Protein AF-A0A1Z9AS59-F1 (afdb_monomer_lite)

Sequence (120 aa):
MPFQKGNTIGQDTRFKKGQSGNPAGRPPDKLRRFINAELDKIGREATDKEEAATKLQVLAERIVDDAISGCIPSRKMLVDRLYPALSRHEIAGADGEAVQLRLEMEAAAEELQALLKDAS

Radius of gyration: 24.32 Å; chains: 1; bounding box: 63×43×50 Å

Structure (mmCIF, N/CA/C/O backbone):
data_AF-A0A1Z9AS59-F1
#
_entry.id   AF-A0A1Z9AS59-F1
#
loop_
_atom_site.group_PDB
_atom_site.id
_atom_site.type_symbol
_atom_site.label_atom_id
_atom_site.label_alt_id
_atom_site.label_comp_id
_atom_site.label_asym_id
_atom_site.label_entity_id
_atom_site.label_seq_id
_atom_site.pdbx_PDB_ins_code
_atom_site.Cartn_x
_atom_site.Cartn_y
_atom_site.Cartn_z
_atom_site.occupancy
_atom_site.B_iso_or_equiv
_atom_site.auth_seq_id
_atom_site.auth_comp_id
_atom_site.auth_asym_id
_atom_site.auth_atom_id
_atom_site.pdbx_PDB_model_num
ATOM 1 N N . MET A 1 1 ? 35.934 27.890 9.384 1.00 47.47 1 MET A N 1
ATOM 2 C CA . MET A 1 1 ? 35.464 28.444 8.096 1.00 47.47 1 MET A CA 1
ATOM 3 C C . MET A 1 1 ? 33.953 28.252 8.025 1.00 47.47 1 MET A C 1
ATOM 5 O O . MET A 1 1 ? 33.529 27.102 8.070 1.00 47.47 1 MET A O 1
ATOM 9 N N . PRO A 1 2 ? 33.127 29.311 8.026 1.00 51.78 2 PRO A N 1
ATOM 10 C CA . PRO A 1 2 ? 31.679 29.160 7.887 1.00 51.78 2 PRO A CA 1
ATOM 11 C C . PRO A 1 2 ? 31.313 28.773 6.445 1.00 51.78 2 PRO A C 1
ATOM 13 O O . PRO A 1 2 ? 31.898 29.290 5.496 1.00 51.78 2 PRO A O 1
ATOM 16 N N . PHE A 1 3 ? 30.343 27.870 6.272 1.00 54.84 3 PHE A N 1
ATOM 17 C CA . PHE A 1 3 ? 29.804 27.517 4.955 1.00 54.84 3 PHE A CA 1
ATOM 18 C C . PHE A 1 3 ? 29.137 28.744 4.316 1.00 54.84 3 PHE A C 1
ATOM 20 O O . PHE A 1 3 ? 28.113 29.229 4.798 1.00 54.84 3 PHE A O 1
ATOM 27 N N . GLN A 1 4 ? 29.704 29.241 3.217 1.00 60.88 4 GLN A N 1
ATOM 28 C CA . GLN A 1 4 ? 29.114 30.318 2.427 1.00 60.88 4 GLN A CA 1
ATOM 29 C C . GLN A 1 4 ? 28.055 29.725 1.488 1.00 60.88 4 GLN A C 1
ATOM 31 O O . GLN A 1 4 ? 28.340 28.909 0.612 1.00 60.88 4 GLN A O 1
ATOM 36 N N . LYS A 1 5 ? 26.792 30.092 1.713 1.00 58.97 5 LYS A N 1
ATOM 37 C CA . LYS A 1 5 ? 25.645 29.588 0.952 1.00 58.97 5 LYS A CA 1
ATOM 38 C C . LYS A 1 5 ? 25.657 30.185 -0.458 1.00 58.97 5 LYS A C 1
ATOM 40 O O . LYS A 1 5 ? 25.249 31.326 -0.638 1.00 58.97 5 LYS A O 1
ATOM 45 N N . GLY A 1 6 ? 26.097 29.408 -1.447 1.00 62.75 6 GLY A N 1
ATOM 46 C CA . GLY A 1 6 ? 26.123 29.876 -2.836 1.00 62.75 6 GLY A CA 1
ATOM 47 C C . GLY A 1 6 ? 26.760 28.932 -3.853 1.00 62.75 6 GLY A C 1
ATOM 48 O O . GLY A 1 6 ? 27.401 29.413 -4.776 1.00 62.75 6 GLY A O 1
ATOM 49 N N . ASN A 1 7 ? 26.621 27.608 -3.715 1.00 63.09 7 ASN A N 1
ATOM 50 C CA . ASN A 1 7 ? 27.216 26.702 -4.700 1.00 63.09 7 ASN A CA 1
ATOM 51 C C . ASN A 1 7 ? 26.415 26.754 -6.020 1.00 63.09 7 ASN A C 1
ATOM 53 O O . ASN A 1 7 ? 25.226 26.408 -6.044 1.00 63.09 7 ASN A O 1
ATOM 57 N N . THR A 1 8 ? 27.041 27.225 -7.102 1.00 63.69 8 THR A N 1
ATOM 58 C CA . THR A 1 8 ? 26.453 27.390 -8.450 1.00 63.69 8 THR A CA 1
ATOM 59 C C . THR A 1 8 ? 26.475 26.104 -9.278 1.00 63.69 8 THR A C 1
ATOM 61 O O . THR A 1 8 ? 25.863 26.045 -10.341 1.00 63.69 8 THR A O 1
ATOM 64 N N . ILE A 1 9 ? 27.116 25.050 -8.767 1.00 61.28 9 ILE A N 1
ATOM 65 C CA . ILE A 1 9 ? 27.227 23.748 -9.431 1.00 61.28 9 ILE A CA 1
ATOM 66 C C . ILE A 1 9 ? 25.830 23.176 -9.723 1.00 61.28 9 ILE A C 1
ATOM 68 O O . ILE A 1 9 ? 25.013 22.994 -8.810 1.00 61.28 9 ILE A O 1
ATOM 72 N N . GLY A 1 10 ? 25.563 22.911 -11.005 1.00 64.38 10 GLY A N 1
ATOM 73 C CA . GLY A 1 10 ? 24.319 22.320 -11.495 1.00 64.38 10 GLY A CA 1
ATOM 74 C C . GLY A 1 10 ? 23.103 23.248 -11.462 1.00 64.38 10 GLY A C 1
ATOM 75 O O . GLY A 1 10 ? 21.988 22.750 -11.410 1.00 64.38 10 GLY A O 1
ATOM 76 N N . GLN A 1 11 ? 23.260 24.580 -11.445 1.00 68.06 11 GLN A N 1
ATOM 77 C CA . GLN A 1 11 ? 22.100 25.491 -11.479 1.00 68.06 11 GLN A CA 1
ATOM 78 C C . GLN A 1 11 ? 21.155 25.228 -12.661 1.00 68.06 11 GLN A C 1
ATOM 80 O O . GLN A 1 11 ? 19.940 25.255 -12.463 1.00 68.06 11 GLN A O 1
ATOM 85 N N . ASP A 1 12 ? 21.702 24.905 -13.832 1.00 67.06 12 ASP A N 1
ATOM 86 C CA . ASP A 1 12 ? 20.916 24.655 -15.045 1.00 67.06 12 ASP A CA 1
ATOM 87 C C . ASP A 1 12 ? 20.277 23.259 -15.077 1.00 67.06 12 ASP A C 1
ATOM 89 O O . ASP A 1 12 ? 19.220 23.079 -15.680 1.00 67.06 12 ASP A O 1
ATOM 93 N N . THR A 1 13 ? 20.877 22.284 -14.384 1.00 66.56 13 THR A N 1
ATOM 94 C CA . THR A 1 13 ? 20.397 20.891 -14.300 1.00 66.56 13 THR A CA 1
ATOM 95 C C . THR A 1 13 ? 19.588 20.597 -13.034 1.00 66.56 13 THR A C 1
ATOM 97 O O . THR A 1 13 ? 18.980 19.534 -12.911 1.00 66.56 13 THR A O 1
ATOM 100 N N . ARG A 1 14 ? 19.537 21.528 -12.073 1.00 65.50 14 ARG A N 1
ATOM 101 C CA . ARG A 1 14 ? 18.713 21.406 -10.865 1.00 65.50 14 ARG A CA 1
ATOM 102 C C . ARG A 1 14 ? 17.240 21.348 -11.241 1.00 65.50 14 ARG A C 1
ATOM 104 O O . ARG A 1 14 ? 16.730 22.191 -11.978 1.00 65.50 14 ARG A O 1
ATOM 111 N N . PHE A 1 15 ? 16.525 20.414 -10.621 1.00 65.38 15 PHE A N 1
ATOM 112 C CA . PHE A 1 15 ? 15.072 20.360 -10.708 1.00 65.38 15 PHE A CA 1
ATOM 113 C C . PHE A 1 15 ? 14.463 21.700 -10.283 1.00 65.38 15 PHE A C 1
ATOM 115 O O . PHE A 1 15 ? 14.565 22.115 -9.123 1.00 65.38 15 PHE A O 1
ATOM 122 N N . LYS A 1 16 ? 13.813 22.385 -11.228 1.00 67.31 16 LYS A N 1
ATOM 123 C CA . LYS A 1 16 ? 13.093 23.624 -10.932 1.00 67.31 16 LYS A CA 1
ATOM 124 C C . LYS A 1 16 ? 11.852 23.284 -10.111 1.00 67.31 16 LYS A C 1
ATOM 126 O O . LYS A 1 16 ? 11.189 22.266 -10.327 1.00 67.31 16 LYS A O 1
ATOM 131 N N . LYS A 1 17 ? 11.513 24.138 -9.145 1.00 61.78 17 LYS A N 1
ATOM 132 C CA . LYS A 1 17 ? 10.296 23.980 -8.338 1.00 61.78 17 LYS A CA 1
ATOM 133 C C . LYS A 1 17 ? 9.078 23.976 -9.276 1.00 61.78 17 LYS A C 1
ATOM 135 O O . LYS A 1 17 ? 8.859 24.955 -9.977 1.00 61.78 17 LYS A O 1
ATOM 140 N N . GLY A 1 18 ? 8.316 22.881 -9.294 1.00 62.72 18 GLY A N 1
ATOM 141 C CA . GLY A 1 18 ? 7.177 22.690 -10.209 1.00 62.72 18 GLY A CA 1
ATOM 142 C C . GLY A 1 18 ? 7.514 22.020 -11.550 1.00 62.72 18 GLY A C 1
ATOM 143 O O . GLY A 1 18 ? 6.610 21.811 -12.347 1.00 62.72 18 GLY A O 1
ATOM 144 N N . GLN A 1 19 ? 8.782 21.664 -11.789 1.00 65.62 19 GLN A N 1
ATOM 145 C CA . GLN A 1 19 ? 9.221 20.864 -12.942 1.00 65.62 19 GLN A CA 1
ATOM 146 C C . GLN A 1 19 ? 9.639 19.434 -12.578 1.00 65.62 19 GLN A C 1
ATOM 148 O O . GLN A 1 19 ? 10.001 18.664 -13.464 1.00 65.62 19 GLN A O 1
ATOM 153 N N . SER A 1 20 ? 9.573 19.033 -11.300 1.00 66.75 20 SER A N 1
ATOM 154 C CA . SER A 1 20 ? 9.444 17.597 -11.030 1.00 66.75 20 SER A CA 1
ATOM 155 C C . SER A 1 20 ? 8.153 17.121 -11.701 1.00 66.75 20 SER A C 1
ATOM 157 O O . SER A 1 20 ? 7.223 17.916 -11.825 1.00 66.75 20 SER A O 1
ATOM 159 N N . GLY A 1 21 ? 8.084 15.861 -12.144 1.00 65.44 21 GLY A N 1
ATOM 160 C CA . GLY A 1 21 ? 6.981 15.293 -12.946 1.00 65.44 21 GLY A CA 1
ATOM 161 C C . GLY A 1 21 ? 5.560 15.370 -12.351 1.00 65.44 21 GLY A C 1
ATOM 162 O O . GLY A 1 21 ? 4.654 14.707 -12.837 1.00 65.44 21 GLY A O 1
ATOM 163 N N . ASN A 1 22 ? 5.347 16.173 -11.309 1.00 64.06 22 ASN A N 1
ATOM 164 C CA . ASN A 1 22 ? 4.060 16.633 -10.826 1.00 64.06 22 ASN A CA 1
ATOM 165 C C . ASN A 1 22 ? 3.944 18.178 -10.958 1.00 64.06 22 ASN A C 1
ATOM 167 O O . ASN A 1 22 ? 4.241 18.901 -9.996 1.00 64.06 22 ASN A O 1
ATOM 171 N N . PRO A 1 23 ? 3.482 18.694 -12.116 1.00 63.12 23 PRO A N 1
ATOM 172 C CA . PRO A 1 23 ? 3.317 20.132 -12.364 1.00 63.12 23 PRO A CA 1
ATOM 173 C C . PRO A 1 23 ? 2.270 20.802 -11.459 1.00 63.12 23 PRO A C 1
ATOM 175 O O . PRO A 1 23 ? 2.326 22.010 -11.243 1.00 63.12 23 PRO A O 1
ATOM 178 N N . ALA A 1 24 ? 1.351 20.033 -10.863 1.00 65.88 24 ALA A N 1
ATOM 179 C CA . ALA A 1 24 ? 0.394 20.540 -9.877 1.00 65.88 24 ALA A CA 1
ATOM 180 C C . ALA A 1 24 ? 1.021 20.757 -8.483 1.00 65.88 24 ALA A C 1
ATOM 182 O O . ALA A 1 24 ? 0.374 21.285 -7.576 1.00 65.88 24 ALA A O 1
ATOM 183 N N . GLY A 1 25 ? 2.284 20.359 -8.291 1.00 66.81 25 GLY A N 1
ATOM 184 C CA . GLY A 1 25 ? 2.956 20.414 -7.001 1.00 66.81 25 GLY A CA 1
ATOM 185 C C . GLY A 1 25 ? 2.351 19.446 -5.978 1.00 66.81 25 GLY A C 1
ATOM 186 O O . GLY A 1 25 ? 1.570 18.547 -6.289 1.00 66.81 25 GLY A O 1
ATOM 187 N N . ARG A 1 26 ? 2.743 19.593 -4.709 1.00 68.62 26 ARG A N 1
ATOM 188 C CA . ARG A 1 26 ? 2.211 18.748 -3.630 1.00 68.62 26 ARG A CA 1
ATOM 189 C C . ARG A 1 26 ? 0.692 18.980 -3.505 1.00 68.62 26 ARG A C 1
ATOM 191 O O . ARG A 1 26 ? 0.305 20.133 -3.320 1.00 68.62 26 ARG A O 1
ATOM 198 N N . PRO A 1 27 ? -0.150 17.928 -3.537 1.00 68.50 27 PRO A N 1
ATOM 199 C CA . PRO A 1 27 ? -1.596 18.077 -3.401 1.00 68.50 27 PRO A CA 1
ATOM 200 C C . PRO A 1 27 ? -1.990 18.838 -2.124 1.00 68.50 27 PRO A C 1
ATOM 202 O O . PRO A 1 27 ? -1.294 18.712 -1.107 1.00 68.50 27 PRO A O 1
ATOM 205 N N . PRO A 1 28 ? -3.105 19.592 -2.146 1.00 70.50 28 PRO A N 1
ATOM 206 C CA . PRO A 1 28 ? -3.566 20.363 -1.000 1.00 70.50 28 PRO A CA 1
ATOM 207 C C . PRO A 1 28 ? -3.823 19.472 0.223 1.00 70.50 28 PRO A C 1
ATOM 209 O O . PRO A 1 28 ? -4.379 18.377 0.131 1.00 70.50 28 PRO A O 1
ATOM 212 N N . ASP A 1 29 ? -3.448 19.982 1.397 1.00 74.38 29 ASP A N 1
ATOM 213 C CA . ASP A 1 29 ? -3.360 19.244 2.669 1.00 74.38 29 ASP A CA 1
ATOM 214 C C . ASP A 1 29 ? -4.705 18.683 3.188 1.00 74.38 29 ASP A C 1
ATOM 216 O O . ASP A 1 29 ? -4.740 17.864 4.104 1.00 74.38 29 ASP A O 1
ATOM 220 N N . LYS A 1 30 ? -5.833 19.073 2.579 1.00 77.56 30 LYS A N 1
ATOM 221 C CA . LYS A 1 30 ? -7.186 18.639 2.967 1.00 77.56 30 LYS A CA 1
ATOM 222 C C . LYS A 1 30 ? -7.372 17.122 2.855 1.00 77.56 30 LYS A C 1
ATOM 224 O O . LYS A 1 30 ? -7.866 16.504 3.793 1.00 77.56 30 LYS A O 1
ATOM 229 N N . LEU A 1 31 ? -6.923 16.520 1.750 1.00 75.44 31 LEU A N 1
ATOM 230 C CA . LEU A 1 31 ? -7.040 15.072 1.534 1.00 75.44 31 LEU A CA 1
ATOM 231 C C . LEU A 1 31 ? -6.226 14.286 2.570 1.00 75.44 31 LEU A C 1
ATOM 233 O O . LEU A 1 31 ? -6.694 13.300 3.125 1.00 75.44 31 LEU A O 1
ATOM 237 N N . ARG A 1 32 ? -5.017 14.764 2.881 1.00 75.62 32 ARG A N 1
ATOM 238 C CA . ARG A 1 32 ? -4.137 14.136 3.876 1.00 75.62 32 ARG A CA 1
ATOM 239 C C . ARG A 1 32 ? -4.744 14.168 5.272 1.00 75.62 32 ARG A C 1
ATOM 241 O O . ARG A 1 32 ? -4.641 13.184 5.995 1.00 75.62 32 ARG A O 1
ATOM 248 N N . ARG A 1 33 ? -5.369 15.282 5.659 1.00 80.81 33 ARG A N 1
ATOM 249 C CA . ARG A 1 33 ? -6.060 15.396 6.952 1.00 80.81 33 ARG A CA 1
ATOM 250 C C . ARG A 1 33 ? -7.240 14.439 7.045 1.00 80.81 33 ARG A C 1
ATOM 252 O O . ARG A 1 33 ? -7.374 13.776 8.064 1.00 80.81 33 ARG A O 1
ATOM 259 N N . PHE A 1 34 ? -8.032 14.334 5.979 1.00 81.44 34 PHE A N 1
ATOM 260 C CA . PHE A 1 34 ? -9.157 13.404 5.921 1.00 81.44 34 PHE A CA 1
ATOM 261 C C . PHE A 1 34 ? -8.700 11.947 6.061 1.00 81.44 34 PHE A C 1
ATOM 263 O O . PHE A 1 34 ? -9.165 11.249 6.953 1.00 81.44 34 PHE A O 1
ATOM 270 N N . ILE A 1 35 ? -7.715 11.524 5.259 1.00 80.44 35 ILE A N 1
ATOM 271 C CA . ILE A 1 35 ? -7.157 10.163 5.327 1.00 80.44 35 ILE A CA 1
ATOM 272 C C . ILE A 1 35 ? -6.620 9.865 6.730 1.00 80.44 35 ILE A C 1
ATOM 274 O O . ILE A 1 35 ? -6.895 8.810 7.286 1.00 80.44 35 ILE A O 1
ATOM 278 N N . ASN A 1 36 ? -5.878 10.802 7.326 1.00 79.44 36 ASN A N 1
ATOM 279 C CA . ASN A 1 36 ? -5.351 10.617 8.674 1.00 79.44 36 ASN A CA 1
ATOM 280 C C . ASN A 1 36 ? -6.458 10.453 9.718 1.00 79.44 36 ASN A C 1
ATOM 282 O O . ASN A 1 36 ? -6.323 9.589 10.575 1.00 79.44 36 ASN A O 1
ATOM 286 N N . ALA A 1 37 ? -7.523 11.251 9.631 1.00 82.19 37 ALA A N 1
ATOM 287 C CA . ALA A 1 37 ? -8.644 11.171 10.557 1.00 82.19 37 ALA A CA 1
ATOM 288 C C . ALA A 1 37 ? -9.398 9.838 10.441 1.00 82.19 37 ALA A C 1
ATOM 290 O O . ALA A 1 37 ? -9.774 9.273 11.461 1.00 82.19 37 ALA A O 1
ATOM 291 N N . GLU A 1 38 ? -9.589 9.317 9.226 1.00 81.31 38 GLU A N 1
ATOM 292 C CA . GLU A 1 38 ? -10.206 7.999 9.025 1.00 81.31 38 GLU A CA 1
ATOM 293 C C . GLU A 1 38 ? -9.326 6.864 9.566 1.00 81.31 38 GLU A C 1
ATOM 295 O O . GLU A 1 38 ? -9.818 5.995 10.279 1.00 81.31 38 GLU A O 1
ATOM 300 N N . LEU A 1 39 ? -8.009 6.908 9.337 1.00 79.56 39 LEU A N 1
ATOM 301 C CA . LEU A 1 39 ? -7.083 5.924 9.916 1.00 79.56 39 LEU A CA 1
ATOM 302 C C . LEU A 1 39 ? -7.067 5.960 11.448 1.00 79.56 39 LEU A C 1
ATOM 304 O O . LEU A 1 39 ? -6.975 4.913 12.084 1.00 79.56 39 LEU A O 1
ATOM 308 N N . ASP A 1 40 ? -7.179 7.153 12.035 1.00 77.44 40 ASP A N 1
ATOM 309 C CA . ASP A 1 40 ? -7.268 7.323 13.486 1.00 77.44 40 ASP A CA 1
ATOM 310 C C . ASP A 1 40 ? -8.573 6.741 14.058 1.00 77.44 40 ASP A C 1
ATOM 312 O O . ASP A 1 40 ? -8.564 6.233 15.178 1.00 77.44 40 ASP A O 1
ATOM 316 N N . LYS A 1 41 ? -9.689 6.785 13.316 1.00 79.19 41 LYS A N 1
ATOM 317 C CA . LYS A 1 41 ? -10.947 6.132 13.721 1.00 79.19 41 LYS A CA 1
ATOM 318 C C . LYS A 1 41 ? -10.825 4.613 13.663 1.00 79.19 41 LYS A C 1
ATOM 320 O O . LYS A 1 41 ? -11.076 3.958 14.666 1.00 79.19 41 LYS A O 1
ATOM 325 N N . ILE A 1 42 ? -10.361 4.076 12.533 1.00 77.12 42 ILE A N 1
ATOM 326 C CA . ILE A 1 42 ? -10.222 2.627 12.332 1.00 77.12 42 ILE A CA 1
ATOM 327 C C . ILE A 1 42 ? -9.273 2.028 13.377 1.00 77.12 42 ILE A C 1
ATOM 329 O O . ILE A 1 42 ? -9.577 0.994 13.960 1.00 77.12 42 ILE A O 1
ATOM 333 N N . GLY A 1 43 ? -8.155 2.698 13.681 1.00 71.12 43 GLY A N 1
ATOM 334 C CA . GLY A 1 43 ? -7.229 2.234 14.719 1.00 71.12 43 GLY A CA 1
ATOM 335 C C . GLY A 1 43 ? -7.843 2.179 16.122 1.00 71.12 43 GLY A C 1
ATOM 336 O O . GLY A 1 43 ? -7.487 1.302 16.905 1.00 71.12 43 GLY A O 1
ATOM 337 N N . ARG A 1 44 ? -8.787 3.076 16.438 1.00 71.00 44 ARG A N 1
ATOM 338 C CA . ARG A 1 44 ? -9.533 3.046 17.708 1.00 71.00 44 ARG A CA 1
ATOM 339 C C . ARG A 1 44 ? -10.595 1.951 17.737 1.00 71.00 44 ARG A C 1
ATOM 341 O O . ARG A 1 44 ? -10.839 1.400 18.797 1.00 71.00 44 ARG A O 1
ATOM 348 N N . GLU A 1 45 ? -11.225 1.663 16.603 1.00 70.56 45 GLU A N 1
ATOM 349 C CA . GLU A 1 45 ? -12.268 0.633 16.489 1.00 70.56 45 GLU A CA 1
ATOM 350 C C . GLU A 1 45 ? -11.690 -0.789 16.461 1.00 70.56 45 GLU A C 1
ATOM 352 O O . GLU A 1 45 ? -12.307 -1.708 16.986 1.00 70.56 45 GLU A O 1
ATOM 357 N N . ALA A 1 46 ? -10.504 -0.978 15.873 1.00 65.06 46 ALA A N 1
ATOM 358 C CA . ALA A 1 46 ? -9.846 -2.283 15.766 1.00 65.06 46 ALA A CA 1
ATOM 359 C C . ALA A 1 46 ? -9.156 -2.734 17.066 1.00 65.06 46 ALA A C 1
ATOM 361 O O . ALA A 1 46 ? -8.927 -3.926 17.269 1.00 65.06 46 ALA A O 1
ATOM 362 N N . THR A 1 47 ? -8.816 -1.794 17.952 1.00 56.75 47 THR A N 1
ATOM 363 C CA . THR A 1 47 ? -8.045 -2.083 19.165 1.00 56.75 47 THR A CA 1
ATOM 364 C C . THR A 1 47 ? -8.879 -1.760 20.404 1.00 56.75 47 THR A C 1
ATOM 366 O O . THR A 1 47 ? -8.876 -0.632 20.879 1.00 56.75 47 THR A O 1
ATOM 369 N N . ASP A 1 48 ? -9.514 -2.768 21.012 1.00 57.84 48 ASP A N 1
ATOM 370 C CA . ASP A 1 48 ? -10.105 -2.682 22.368 1.00 57.84 48 ASP A CA 1
ATOM 371 C C . ASP A 1 48 ? -9.041 -2.470 23.480 1.00 57.84 48 ASP A C 1
ATOM 373 O O . ASP A 1 48 ? -9.320 -2.593 24.674 1.00 57.84 48 ASP A O 1
ATOM 377 N N . LYS A 1 49 ? -7.782 -2.191 23.113 1.00 51.81 49 LYS A N 1
ATOM 378 C CA . LYS A 1 49 ? -6.647 -1.988 24.017 1.00 51.81 49 LYS A CA 1
ATOM 379 C C . LYS A 1 49 ? -6.045 -0.605 23.799 1.00 51.81 49 LYS A C 1
ATOM 381 O O . LYS A 1 49 ? -5.846 -0.176 22.670 1.00 51.81 49 LYS A O 1
ATOM 386 N N . GLU A 1 50 ? -5.697 0.044 24.909 1.00 50.28 50 GLU A N 1
ATOM 387 C CA . GLU A 1 50 ? -5.145 1.406 25.011 1.00 50.28 50 GLU A CA 1
ATOM 388 C C . GLU A 1 50 ? -3.810 1.640 24.275 1.00 50.28 50 GLU A C 1
ATOM 390 O O . GLU A 1 50 ? -3.322 2.770 24.215 1.00 50.28 50 GLU A O 1
ATOM 395 N N . GLU A 1 51 ? -3.212 0.609 23.681 1.00 54.75 51 GLU A N 1
ATOM 396 C CA . GLU A 1 51 ? -2.056 0.769 22.806 1.00 54.75 51 GLU A CA 1
ATOM 397 C C . GLU A 1 51 ? -2.548 1.131 21.409 1.00 54.75 51 GLU A C 1
ATOM 399 O O . GLU A 1 51 ? -2.915 0.268 20.616 1.00 54.75 51 GLU A O 1
ATOM 404 N N . ALA A 1 52 ? -2.581 2.435 21.123 1.00 56.69 52 ALA A N 1
ATOM 405 C CA . ALA A 1 52 ? -2.957 2.957 19.818 1.00 56.69 52 ALA A CA 1
ATOM 406 C C . ALA A 1 52 ? -2.165 2.242 18.711 1.00 56.69 52 ALA A C 1
ATOM 408 O O . ALA A 1 52 ? -0.966 2.488 18.538 1.00 56.69 52 ALA A O 1
ATOM 409 N N . ALA A 1 53 ? -2.841 1.370 17.956 1.00 63.81 53 ALA A N 1
ATOM 410 C CA . ALA A 1 53 ? -2.265 0.752 16.776 1.00 63.81 53 ALA A CA 1
ATOM 411 C C . ALA A 1 53 ? -1.723 1.859 15.869 1.00 63.81 53 ALA A C 1
ATOM 413 O O . ALA A 1 53 ? -2.392 2.857 15.575 1.00 63.81 53 ALA A O 1
ATOM 414 N N . THR A 1 54 ? -0.472 1.718 15.444 1.00 78.62 54 THR A N 1
ATOM 415 C CA . THR A 1 54 ? 0.126 2.712 14.557 1.00 78.62 54 THR A CA 1
ATOM 416 C C . THR A 1 54 ? -0.644 2.724 13.238 1.00 78.62 54 THR A C 1
ATOM 418 O O . THR A 1 54 ? -1.075 1.684 12.743 1.00 78.62 54 THR A O 1
ATOM 421 N N . LYS A 1 55 ? -0.773 3.894 12.605 1.00 77.62 55 LYS A N 1
ATOM 422 C CA . LYS A 1 55 ? -1.463 4.036 11.305 1.00 77.62 55 LYS A CA 1
ATOM 423 C C . LYS A 1 55 ? -0.972 3.039 10.252 1.00 77.62 55 LYS A C 1
ATOM 425 O O . LYS A 1 55 ? -1.737 2.611 9.396 1.00 77.62 55 LYS A O 1
ATOM 430 N N . LEU A 1 56 ? 0.311 2.676 10.321 1.00 76.12 56 LEU A N 1
ATOM 431 C CA . LEU A 1 56 ? 0.921 1.679 9.446 1.00 76.12 56 LEU A CA 1
ATOM 432 C C . LEU A 1 56 ? 0.414 0.261 9.717 1.00 76.12 56 LEU A C 1
ATOM 434 O O . LEU A 1 56 ? 0.205 -0.474 8.759 1.00 76.12 56 LEU A O 1
ATOM 438 N N . GLN A 1 57 ? 0.205 -0.117 10.979 1.00 78.38 57 GLN A N 1
ATOM 439 C CA . GLN A 1 57 ? -0.355 -1.423 11.337 1.00 78.38 57 GLN A CA 1
ATOM 440 C C . GLN A 1 57 ? -1.795 -1.550 10.843 1.00 78.38 57 GLN A C 1
ATOM 442 O O . GLN A 1 57 ? -2.103 -2.514 10.154 1.00 78.38 57 GLN A O 1
ATOM 447 N N . VAL A 1 58 ? -2.622 -0.527 11.079 1.00 82.94 58 VAL A N 1
ATOM 448 C CA . VAL A 1 58 ? -4.017 -0.487 10.605 1.00 82.94 58 VAL A CA 1
ATOM 449 C C . VAL A 1 58 ? -4.093 -0.616 9.081 1.00 82.94 58 VAL A C 1
ATOM 451 O O . VAL A 1 58 ? -4.892 -1.380 8.545 1.00 82.94 58 VAL A O 1
ATOM 454 N N . LEU A 1 59 ? -3.230 0.107 8.359 1.00 83.19 59 LEU A N 1
ATOM 455 C CA . LEU A 1 59 ? -3.146 -0.002 6.903 1.00 83.19 59 LEU A CA 1
ATOM 456 C C . LEU A 1 59 ? -2.685 -1.391 6.451 1.00 83.19 59 LEU A C 1
ATOM 458 O O . LEU A 1 59 ? -3.232 -1.924 5.490 1.00 83.19 59 LEU A O 1
ATOM 462 N N . ALA A 1 60 ? -1.680 -1.968 7.112 1.00 82.25 60 ALA A N 1
ATOM 463 C CA . ALA A 1 60 ? -1.157 -3.282 6.756 1.00 82.25 60 ALA A CA 1
ATOM 464 C C . ALA A 1 60 ? -2.214 -4.378 6.942 1.00 82.25 60 ALA A C 1
ATOM 466 O O . ALA A 1 60 ? -2.413 -5.181 6.034 1.00 82.25 60 ALA A O 1
ATOM 467 N N . GLU A 1 61 ? -2.916 -4.371 8.074 1.00 86.69 61 GLU A N 1
ATOM 468 C CA . GLU A 1 61 ? -4.003 -5.306 8.372 1.00 86.69 61 GLU A CA 1
ATOM 469 C C . GLU A 1 61 ? -5.119 -5.194 7.335 1.00 86.69 61 GLU A C 1
ATOM 471 O O . GLU A 1 61 ? -5.476 -6.181 6.693 1.00 86.69 61 GLU A O 1
ATOM 476 N N . ARG A 1 62 ? -5.567 -3.967 7.0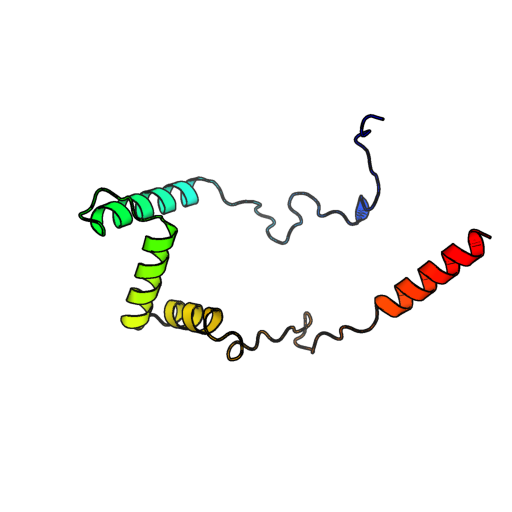43 1.00 88.12 62 ARG A N 1
ATOM 477 C CA . ARG A 1 62 ? -6.625 -3.750 6.055 1.00 88.12 62 ARG A CA 1
ATOM 478 C C . ARG A 1 62 ? -6.238 -4.210 4.648 1.00 88.12 62 ARG A C 1
ATOM 480 O O . ARG A 1 62 ? -7.070 -4.772 3.940 1.00 88.12 62 ARG A O 1
ATOM 487 N N . ILE A 1 63 ? -4.985 -4.005 4.236 1.00 89.31 63 ILE A N 1
ATOM 488 C CA . ILE A 1 63 ? -4.485 -4.495 2.941 1.00 89.31 63 ILE A CA 1
ATOM 489 C C . ILE A 1 63 ? -4.537 -6.028 2.884 1.00 89.31 63 ILE A C 1
ATOM 491 O O . ILE A 1 63 ? -4.880 -6.582 1.837 1.00 89.31 63 ILE A O 1
ATOM 495 N N . VAL A 1 64 ? -4.214 -6.712 3.985 1.00 89.06 64 VAL A N 1
ATOM 496 C CA . VAL A 1 64 ? -4.292 -8.177 4.076 1.00 89.06 64 VAL A CA 1
ATOM 497 C C . VAL A 1 64 ? -5.744 -8.649 4.020 1.00 89.06 64 VAL A C 1
ATOM 499 O O . VAL A 1 64 ? -6.048 -9.527 3.213 1.00 89.06 64 VAL A O 1
ATOM 502 N N . ASP A 1 65 ? -6.652 -8.029 4.771 1.00 92.00 65 ASP A N 1
ATOM 503 C CA . ASP A 1 65 ? -8.081 -8.364 4.741 1.00 92.00 65 ASP A CA 1
ATOM 504 C C . ASP A 1 65 ? -8.687 -8.171 3.351 1.00 92.00 65 ASP A C 1
ATOM 506 O O . ASP A 1 65 ? -9.368 -9.053 2.819 1.00 92.00 65 ASP A O 1
ATOM 510 N N . ASP A 1 66 ? -8.394 -7.036 2.712 1.00 91.50 66 ASP A N 1
ATOM 511 C CA . ASP A 1 66 ? -8.847 -6.757 1.356 1.00 91.50 66 ASP A CA 1
ATOM 512 C C . ASP A 1 66 ? -8.283 -7.806 0.382 1.00 91.50 66 ASP A C 1
ATOM 514 O O . ASP A 1 66 ? -9.004 -8.298 -0.489 1.00 91.50 66 ASP A O 1
ATOM 518 N N . ALA A 1 67 ? -7.023 -8.217 0.542 1.00 92.00 67 ALA A N 1
ATOM 519 C CA . ALA A 1 67 ? -6.432 -9.270 -0.277 1.00 92.00 67 ALA A CA 1
ATOM 520 C C . ALA A 1 67 ? -7.124 -10.633 -0.079 1.00 92.00 67 ALA A C 1
ATOM 522 O O . ALA A 1 67 ? -7.395 -11.316 -1.073 1.00 92.00 67 ALA A O 1
ATOM 523 N N . ILE A 1 68 ? -7.453 -11.000 1.166 1.00 92.50 68 ILE A N 1
ATOM 524 C CA . ILE A 1 68 ? -8.193 -12.226 1.512 1.00 92.50 68 ILE A CA 1
ATOM 525 C C . ILE A 1 68 ? -9.604 -12.190 0.914 1.00 92.50 68 ILE A C 1
ATOM 527 O O . ILE A 1 68 ? -10.047 -13.178 0.331 1.00 92.50 68 ILE A O 1
ATOM 531 N N . SER A 1 69 ? -10.281 -11.039 0.969 1.00 93.62 69 SER A N 1
ATOM 532 C CA . SER A 1 69 ? -11.615 -10.846 0.377 1.00 93.62 69 SER A CA 1
ATOM 533 C C . SER A 1 69 ? -11.634 -10.892 -1.159 1.00 93.62 69 SER A C 1
ATOM 535 O O . SER A 1 69 ? -12.700 -10.907 -1.773 1.00 93.62 69 SER A O 1
ATOM 537 N N . GLY A 1 70 ? -10.462 -10.937 -1.798 1.00 90.69 70 GLY A N 1
ATOM 538 C CA . GLY A 1 70 ? -10.323 -11.056 -3.245 1.00 90.69 70 GLY A CA 1
ATOM 539 C C . GLY A 1 70 ? -9.995 -9.748 -3.968 1.00 90.69 70 GLY A C 1
ATOM 540 O O . GLY A 1 70 ? -9.958 -9.742 -5.203 1.00 90.69 70 GLY A O 1
ATOM 541 N N . CYS A 1 71 ? -9.680 -8.659 -3.262 1.00 94.50 71 CYS A N 1
ATOM 542 C CA . CYS A 1 71 ? -9.232 -7.411 -3.881 1.00 94.50 71 CYS A CA 1
ATOM 543 C C . CYS A 1 71 ? -7.929 -7.641 -4.671 1.00 94.50 71 CYS A C 1
ATOM 545 O O . CYS A 1 71 ? -6.871 -7.940 -4.112 1.00 94.50 71 CYS A O 1
ATOM 547 N N . ILE A 1 72 ? -8.007 -7.539 -6.003 1.00 89.81 72 ILE A N 1
ATOM 548 C CA . ILE A 1 72 ? -6.872 -7.784 -6.909 1.00 89.81 72 ILE A CA 1
ATOM 549 C C . ILE A 1 72 ? -5.726 -6.781 -6.669 1.00 89.81 72 ILE A C 1
ATOM 551 O O . ILE A 1 72 ? -4.586 -7.236 -6.557 1.00 89.81 72 ILE A O 1
ATOM 555 N N . PRO A 1 73 ? -5.975 -5.459 -6.534 1.00 91.62 73 PRO A N 1
ATOM 556 C CA . PRO A 1 73 ? -4.925 -4.493 -6.208 1.00 91.62 73 PRO A CA 1
ATOM 557 C C . PRO A 1 73 ? -4.151 -4.832 -4.931 1.00 91.62 73 PRO A C 1
ATOM 559 O O . PRO A 1 73 ? -2.922 -4.846 -4.956 1.00 91.62 73 PRO A O 1
ATOM 562 N N . SER A 1 74 ? -4.847 -5.175 -3.842 1.00 89.94 74 SER A N 1
ATOM 563 C CA . SER A 1 74 ? -4.207 -5.518 -2.567 1.00 89.94 74 SER A CA 1
ATOM 564 C C . SER A 1 74 ? -3.369 -6.793 -2.682 1.00 89.94 74 SER A C 1
ATOM 566 O O . SER A 1 74 ? -2.224 -6.822 -2.232 1.00 89.94 74 SER A O 1
ATOM 568 N N . ARG A 1 75 ? -3.877 -7.824 -3.377 1.00 90.50 75 ARG A N 1
ATOM 569 C CA . ARG A 1 75 ? -3.105 -9.046 -3.668 1.00 90.50 75 ARG A CA 1
ATOM 570 C C . ARG A 1 75 ? -1.843 -8.752 -4.470 1.00 90.50 75 ARG A C 1
ATOM 572 O O . ARG A 1 75 ? -0.775 -9.237 -4.110 1.00 90.50 75 ARG A O 1
ATOM 579 N N . LYS A 1 76 ? -1.952 -7.934 -5.520 1.00 88.94 76 LYS A N 1
ATOM 580 C CA . LYS A 1 76 ? -0.802 -7.523 -6.330 1.00 88.94 76 LYS A CA 1
ATOM 581 C C . LYS A 1 76 ? 0.238 -6.792 -5.480 1.00 88.94 76 LYS A C 1
ATOM 583 O O . LYS A 1 76 ? 1.400 -7.165 -5.525 1.00 88.94 76 LYS A O 1
ATOM 588 N N . MET A 1 77 ? -0.177 -5.825 -4.658 1.00 87.75 77 MET A N 1
ATOM 589 C CA . MET A 1 77 ? 0.736 -5.099 -3.766 1.00 87.75 77 MET A CA 1
ATOM 590 C C . MET A 1 77 ? 1.493 -6.033 -2.813 1.00 87.75 77 MET A C 1
ATOM 592 O O . MET A 1 77 ? 2.693 -5.854 -2.607 1.00 87.75 77 MET A O 1
ATOM 596 N N . LEU A 1 78 ? 0.813 -7.035 -2.244 1.00 89.38 78 LEU A N 1
ATOM 597 C CA . LEU A 1 78 ? 1.450 -8.016 -1.363 1.00 89.38 78 LEU A CA 1
ATOM 598 C C . LEU A 1 78 ? 2.432 -8.915 -2.122 1.00 89.38 78 LEU A C 1
ATOM 600 O O . LEU A 1 78 ? 3.547 -9.120 -1.646 1.00 89.38 78 LEU A O 1
ATOM 604 N N . VAL A 1 79 ? 2.057 -9.408 -3.307 1.00 88.38 79 VAL A N 1
ATOM 605 C CA . VAL A 1 79 ? 2.947 -10.219 -4.155 1.00 88.38 79 VAL A CA 1
ATOM 606 C C . VAL A 1 79 ? 4.177 -9.416 -4.569 1.00 88.38 79 VAL A C 1
ATOM 608 O O . VAL A 1 79 ? 5.291 -9.902 -4.395 1.00 88.38 79 VAL A O 1
ATOM 611 N N . ASP A 1 80 ? 3.987 -8.170 -5.009 1.00 85.38 80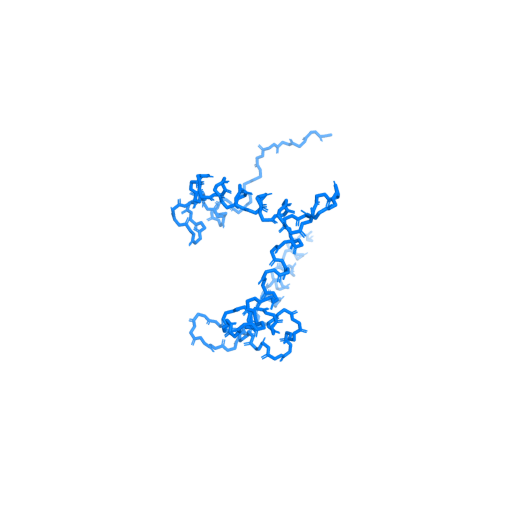 ASP A N 1
ATOM 612 C CA . ASP A 1 80 ? 5.076 -7.281 -5.414 1.00 85.38 80 ASP A CA 1
ATOM 613 C C . ASP A 1 80 ? 6.063 -7.012 -4.273 1.00 85.38 80 ASP A C 1
ATOM 615 O O . ASP A 1 80 ? 7.276 -6.945 -4.482 1.00 85.38 80 ASP A O 1
ATOM 619 N N . ARG A 1 81 ? 5.560 -6.897 -3.040 1.00 84.06 81 ARG A N 1
ATOM 620 C CA . ARG A 1 81 ? 6.391 -6.603 -1.872 1.00 84.06 81 ARG A CA 1
ATOM 621 C C . ARG A 1 81 ? 7.103 -7.826 -1.293 1.00 84.06 81 ARG A C 1
ATOM 623 O O . ARG A 1 81 ? 8.222 -7.669 -0.795 1.00 84.06 81 ARG A O 1
ATOM 630 N N . LEU A 1 82 ? 6.442 -8.987 -1.282 1.00 84.62 82 LEU A N 1
ATOM 631 C CA . LEU A 1 82 ? 6.933 -10.226 -0.662 1.00 84.62 82 LEU A CA 1
ATOM 632 C C . LEU A 1 82 ? 7.772 -11.072 -1.621 1.00 84.62 82 LEU A C 1
ATOM 634 O O . LEU A 1 82 ? 8.708 -11.742 -1.190 1.00 84.62 82 LEU A O 1
ATOM 638 N N . TYR A 1 83 ? 7.464 -11.015 -2.916 1.00 83.06 83 TYR A N 1
ATOM 639 C CA . TYR A 1 83 ? 8.105 -11.819 -3.950 1.00 83.06 83 TYR A CA 1
ATOM 640 C C . TYR A 1 83 ? 8.615 -10.934 -5.092 1.00 83.06 83 TYR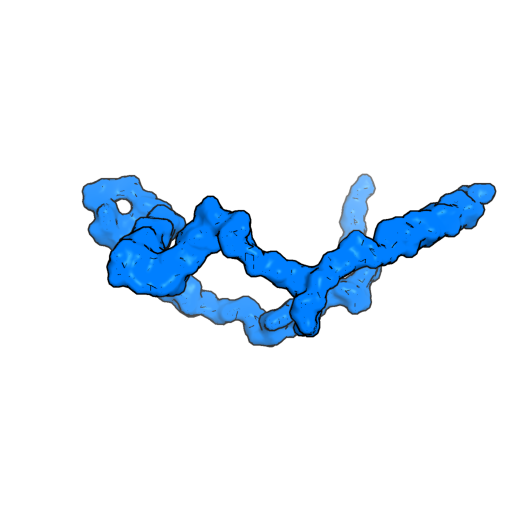 A C 1
ATOM 642 O O . TYR A 1 83 ? 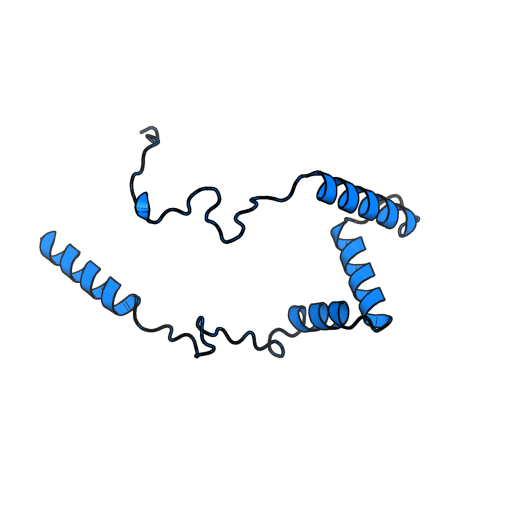8.180 -11.086 -6.234 1.00 83.06 83 TYR A O 1
ATOM 650 N N . PRO A 1 84 ? 9.593 -10.046 -4.832 1.00 71.69 84 PRO A N 1
ATOM 651 C C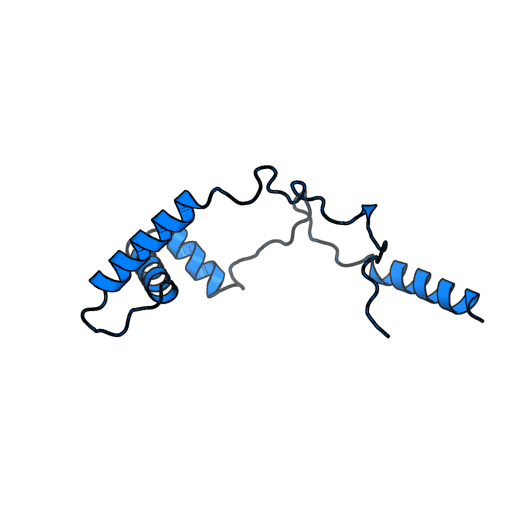A . PRO A 1 84 ? 10.130 -9.150 -5.856 1.00 71.69 84 PRO A CA 1
ATOM 652 C C . PRO A 1 84 ? 10.715 -9.900 -7.064 1.00 71.69 84 PRO A C 1
ATOM 654 O O . PRO A 1 84 ? 10.735 -9.367 -8.163 1.00 71.69 84 PRO A O 1
ATOM 657 N N . ALA A 1 85 ? 11.132 -11.161 -6.897 1.00 72.81 85 ALA A N 1
ATOM 658 C CA . ALA A 1 85 ? 11.580 -12.017 -7.999 1.00 72.81 85 ALA A CA 1
ATOM 659 C C . ALA A 1 85 ? 10.464 -12.376 -9.005 1.00 72.81 85 ALA A C 1
ATOM 661 O O . ALA A 1 85 ? 10.753 -12.674 -10.163 1.00 72.81 85 ALA A O 1
ATOM 662 N N . LEU A 1 86 ? 9.198 -12.365 -8.574 1.00 67.06 86 LEU A N 1
ATOM 663 C CA . LEU A 1 86 ? 8.032 -12.553 -9.445 1.00 67.06 86 LEU A CA 1
ATOM 664 C C . LEU A 1 86 ? 7.628 -11.241 -10.122 1.00 67.06 86 LEU A C 1
ATOM 666 O O . LEU A 1 86 ? 7.113 -11.247 -11.240 1.00 67.06 86 LEU A O 1
ATOM 670 N N . SER A 1 87 ? 7.920 -10.118 -9.475 1.00 61.44 87 SER A N 1
ATOM 671 C CA . SER A 1 87 ? 7.684 -8.784 -10.008 1.00 61.44 87 SER A CA 1
ATOM 672 C C . SER A 1 87 ? 8.864 -8.363 -10.860 1.00 61.44 87 SER A C 1
ATOM 674 O O . SER A 1 87 ? 9.715 -7.582 -10.440 1.00 61.44 87 SER A O 1
ATOM 676 N N . ARG A 1 88 ? 8.901 -8.860 -12.102 1.00 56.66 88 ARG A N 1
ATOM 677 C CA . ARG A 1 88 ? 9.743 -8.265 -13.145 1.00 56.66 88 ARG A CA 1
ATOM 678 C C . ARG A 1 88 ? 9.273 -6.836 -13.372 1.00 56.66 88 ARG A C 1
ATOM 680 O O . ARG A 1 88 ? 8.404 -6.569 -14.192 1.00 56.66 88 ARG A O 1
ATOM 687 N N . HIS A 1 89 ? 9.822 -5.908 -12.603 1.00 58.06 89 HIS A N 1
ATOM 688 C CA . HIS A 1 89 ? 9.913 -4.536 -13.051 1.00 58.06 89 HIS A CA 1
ATOM 689 C C . HIS A 1 89 ? 10.946 -4.599 -14.164 1.00 58.06 89 HIS A C 1
ATOM 691 O O . HIS A 1 89 ? 12.147 -4.651 -13.903 1.00 58.06 89 HIS A O 1
ATOM 697 N N . GLU A 1 90 ? 10.475 -4.736 -15.399 1.00 49.59 90 GLU A N 1
ATOM 698 C CA . GLU A 1 90 ? 11.317 -4.462 -16.548 1.00 49.59 90 GLU A CA 1
ATOM 699 C C . GLU A 1 90 ? 11.801 -3.027 -16.348 1.00 49.59 90 GLU A C 1
ATOM 701 O O . GLU A 1 90 ? 11.023 -2.075 -16.414 1.00 49.59 90 GLU A O 1
ATOM 706 N N . ILE A 1 91 ? 13.074 -2.875 -15.977 1.00 50.41 91 ILE A N 1
ATOM 707 C CA . ILE A 1 91 ? 13.756 -1.593 -16.073 1.00 50.41 91 ILE A CA 1
ATOM 708 C C . ILE A 1 91 ? 13.916 -1.387 -17.575 1.00 50.41 91 ILE A C 1
ATOM 710 O O . ILE A 1 91 ? 14.916 -1.778 -18.180 1.00 50.41 91 ILE A O 1
ATOM 714 N N . ALA A 1 92 ? 12.844 -0.894 -18.175 1.00 49.41 92 ALA A N 1
ATOM 715 C CA . ALA A 1 92 ? 12.775 -0.543 -19.565 1.00 49.41 92 ALA A CA 1
ATOM 716 C C . ALA A 1 92 ? 13.099 0.944 -19.713 1.00 49.41 92 ALA A C 1
ATOM 718 O O . ALA A 1 92 ? 12.683 1.767 -18.891 1.00 49.41 92 ALA A O 1
ATOM 719 N N . GLY A 1 93 ? 13.835 1.293 -20.766 1.00 46.62 93 GLY A N 1
ATOM 720 C CA . GLY A 1 93 ? 13.903 2.662 -21.260 1.00 46.62 93 GLY A CA 1
ATOM 721 C C . GLY A 1 93 ? 12.508 3.172 -21.638 1.00 46.62 93 GLY A C 1
ATOM 722 O O . GLY A 1 93 ? 11.532 2.419 -21.619 1.00 46.62 93 GLY A O 1
ATOM 723 N N . ALA A 1 94 ? 12.405 4.452 -22.002 1.00 48.16 94 ALA A N 1
ATOM 724 C CA . ALA A 1 94 ? 11.133 5.101 -22.347 1.00 48.16 94 ALA A CA 1
ATOM 725 C C . ALA A 1 94 ? 10.281 4.316 -23.373 1.00 48.16 94 ALA A C 1
ATOM 727 O O . ALA A 1 94 ? 9.057 4.427 -23.348 1.00 48.16 94 ALA A O 1
ATOM 728 N N . ASP A 1 95 ? 10.925 3.476 -24.191 1.00 51.19 95 ASP A N 1
ATOM 729 C CA . ASP A 1 95 ? 10.326 2.706 -25.281 1.00 51.19 95 ASP A CA 1
ATOM 730 C C . ASP A 1 95 ? 10.280 1.178 -25.044 1.00 51.19 95 ASP A C 1
ATOM 732 O O . ASP A 1 95 ? 10.066 0.414 -25.981 1.00 51.19 95 ASP A O 1
ATOM 736 N N . GLY A 1 96 ? 10.467 0.689 -23.809 1.00 47.06 96 GLY A N 1
ATOM 737 C CA . GLY A 1 96 ? 10.360 -0.755 -23.515 1.00 47.06 96 GLY A CA 1
ATOM 738 C C . GLY A 1 96 ? 11.667 -1.552 -23.646 1.00 47.06 96 GLY A C 1
ATOM 739 O O . GLY A 1 96 ? 11.694 -2.745 -23.355 1.00 47.06 96 GLY A O 1
ATOM 740 N N . GLU A 1 97 ? 12.761 -0.920 -24.072 1.00 52.62 97 GLU A N 1
ATOM 741 C CA . GLU A 1 97 ? 14.054 -1.586 -24.277 1.00 52.62 97 GLU A CA 1
ATOM 742 C C . GLU A 1 97 ? 14.808 -1.827 -22.962 1.00 52.62 97 GLU A C 1
ATOM 744 O O . GLU A 1 97 ? 14.735 -1.014 -22.043 1.00 52.62 97 GLU A O 1
ATOM 749 N N . ALA A 1 98 ? 15.583 -2.913 -22.865 1.00 46.34 98 ALA A N 1
ATOM 750 C CA . ALA A 1 98 ? 16.416 -3.184 -21.692 1.00 46.34 98 ALA A CA 1
ATOM 751 C C . ALA A 1 98 ? 17.383 -2.016 -21.420 1.00 46.34 98 ALA A C 1
ATOM 753 O O . ALA A 1 98 ? 18.155 -1.638 -22.302 1.00 46.34 98 ALA A O 1
ATOM 754 N N . VAL A 1 99 ? 17.378 -1.465 -20.198 1.00 51.47 99 VAL A N 1
ATOM 755 C CA . VAL A 1 99 ? 18.313 -0.394 -19.820 1.00 51.47 99 VAL A CA 1
ATOM 756 C C . VAL A 1 99 ? 19.753 -0.897 -19.927 1.00 51.47 99 VAL A C 1
ATOM 758 O O . VAL A 1 99 ? 20.224 -1.702 -19.121 1.00 51.47 99 VAL A O 1
ATOM 761 N N . GLN A 1 100 ? 20.469 -0.404 -20.936 1.00 48.22 100 GLN A N 1
ATOM 762 C CA . GLN A 1 100 ? 21.897 -0.640 -21.088 1.00 48.22 100 GLN A CA 1
ATOM 763 C C . GLN A 1 100 ? 22.650 0.227 -20.073 1.00 48.22 100 GLN A C 1
ATOM 765 O O . GLN A 1 100 ? 22.936 1.395 -20.314 1.00 48.22 100 GLN A O 1
ATOM 770 N N . LEU A 1 101 ? 22.998 -0.352 -18.921 1.00 53.50 101 LEU A N 1
ATOM 771 C CA . LEU A 1 101 ? 23.925 0.243 -17.947 1.00 53.50 101 LEU A CA 1
ATOM 772 C C . LEU A 1 101 ? 25.379 0.140 -18.442 1.00 53.50 101 LEU A C 1
ATOM 774 O O . LEU A 1 101 ? 26.239 -0.453 -17.795 1.00 53.50 101 LEU A O 1
ATOM 778 N N . ARG A 1 102 ? 25.658 0.667 -19.629 1.00 53.94 102 ARG A N 1
ATOM 779 C CA . ARG A 1 102 ? 27.009 0.820 -20.170 1.00 53.94 102 ARG A CA 1
ATOM 780 C C . ARG A 1 102 ? 27.008 2.108 -20.960 1.00 53.94 102 ARG A C 1
ATOM 782 O O . ARG A 1 102 ? 26.437 2.091 -22.037 1.00 53.94 102 ARG A O 1
ATOM 789 N N . LEU A 1 103 ? 27.570 3.185 -20.405 1.00 50.03 103 LEU A N 1
ATOM 790 C CA . LEU A 1 103 ? 28.216 4.277 -21.161 1.00 50.03 103 LEU A CA 1
ATOM 791 C C . LEU A 1 103 ? 28.696 5.446 -20.283 1.00 50.03 103 LEU A C 1
ATOM 793 O O . LEU A 1 103 ? 29.512 6.229 -20.748 1.00 50.03 103 LEU A O 1
ATOM 797 N N . GLU A 1 104 ? 28.291 5.565 -19.013 1.00 53.28 104 GLU A N 1
ATOM 798 C CA . GLU A 1 104 ? 28.744 6.713 -18.197 1.00 53.28 104 GLU A CA 1
ATOM 799 C C . GLU A 1 104 ? 30.088 6.491 -17.486 1.00 53.28 104 GLU A C 1
ATOM 801 O O . GLU A 1 104 ? 30.783 7.456 -17.186 1.00 53.28 104 GLU A O 1
ATOM 806 N N . MET A 1 105 ? 30.504 5.243 -17.239 1.00 58.62 105 MET A N 1
ATOM 807 C CA . MET A 1 105 ? 31.774 4.987 -16.542 1.00 58.62 105 MET A CA 1
ATOM 808 C C . MET A 1 105 ? 33.004 5.194 -17.428 1.00 58.62 105 MET A C 1
ATOM 810 O O . MET A 1 105 ? 34.026 5.642 -16.922 1.00 58.62 105 MET A O 1
ATOM 814 N N . GLU A 1 106 ? 32.922 4.883 -18.724 1.00 58.66 106 GLU A N 1
ATOM 815 C CA . GLU A 1 106 ? 34.050 5.066 -19.650 1.00 58.66 106 GLU A CA 1
ATOM 816 C C . GLU A 1 106 ? 34.255 6.548 -19.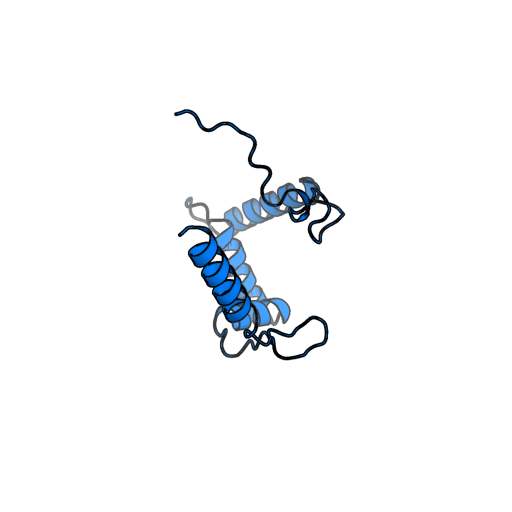970 1.00 58.66 106 GLU A C 1
ATOM 818 O O . GLU A 1 106 ? 35.368 7.043 -19.826 1.00 58.66 106 GLU A O 1
ATOM 823 N N . ALA A 1 107 ? 33.177 7.283 -20.261 1.00 64.19 107 ALA A N 1
ATOM 824 C CA . ALA A 1 107 ? 33.241 8.729 -20.471 1.00 64.19 107 ALA A CA 1
ATOM 825 C C . ALA A 1 107 ? 33.724 9.476 -19.212 1.00 64.19 107 ALA A C 1
ATOM 827 O O . ALA A 1 107 ? 34.616 10.317 -19.296 1.00 64.19 107 ALA A O 1
ATOM 828 N N . ALA A 1 108 ? 33.216 9.120 -18.024 1.00 66.62 108 ALA A N 1
ATOM 829 C CA . ALA A 1 108 ? 33.690 9.713 -16.773 1.00 66.62 108 ALA A CA 1
ATOM 830 C C . ALA A 1 108 ? 35.153 9.351 -16.464 1.00 66.62 108 ALA A C 1
ATOM 832 O O . ALA A 1 108 ? 35.877 10.163 -15.889 1.00 66.62 108 ALA A O 1
ATOM 833 N N . ALA A 1 109 ? 35.609 8.148 -16.834 1.00 73.75 109 ALA A N 1
ATOM 834 C CA . ALA A 1 109 ? 37.004 7.751 -16.673 1.00 73.75 109 ALA A CA 1
ATOM 835 C C . ALA A 1 109 ? 37.931 8.525 -17.621 1.00 73.75 109 ALA A C 1
ATOM 837 O O . ALA A 1 109 ? 38.999 8.957 -17.189 1.00 73.75 109 ALA A O 1
ATOM 838 N N . GLU A 1 110 ? 37.521 8.746 -18.872 1.00 76.44 110 GLU A N 1
ATOM 839 C CA . GLU A 1 110 ? 38.268 9.559 -19.837 1.00 76.44 110 GLU A CA 1
ATOM 840 C C . GLU A 1 110 ? 38.357 11.027 -19.400 1.00 76.44 110 GLU A C 1
ATOM 842 O O . GLU A 1 110 ? 39.448 11.602 -19.406 1.00 76.44 110 GLU A O 1
ATOM 847 N N . GLU A 1 111 ? 37.253 11.617 -18.934 1.00 75.44 111 GLU A N 1
ATOM 848 C CA . GLU A 1 111 ? 37.243 12.989 -18.408 1.00 75.44 111 GLU A CA 1
ATOM 849 C C . GLU A 1 111 ? 38.145 13.139 -17.175 1.00 75.44 111 GLU A C 1
ATOM 851 O O . GLU A 1 111 ? 38.911 14.100 -17.061 1.00 75.44 111 GLU A O 1
ATOM 856 N N . LEU A 1 112 ? 38.119 12.163 -16.263 1.00 76.00 112 LEU A N 1
ATOM 857 C CA . LEU A 1 112 ? 38.966 12.165 -15.070 1.00 76.00 112 LEU A CA 1
ATOM 858 C C . LEU A 1 112 ? 40.451 11.994 -15.425 1.00 76.00 112 LEU A C 1
ATOM 860 O O . LEU A 1 112 ? 41.320 12.595 -14.792 1.00 76.00 112 LEU A O 1
ATOM 864 N N . GLN A 1 113 ? 40.750 11.216 -16.467 1.00 82.06 113 GLN A N 1
ATOM 865 C CA . GLN A 1 113 ? 42.109 11.023 -16.965 1.00 82.06 113 GLN A CA 1
ATOM 866 C C . GLN A 1 113 ? 42.649 12.267 -17.688 1.00 82.06 113 GLN A C 1
ATOM 868 O O . GLN A 1 113 ? 43.844 12.548 -17.591 1.00 82.06 113 GLN A O 1
ATOM 873 N N . ALA A 1 114 ? 41.791 13.027 -18.373 1.00 79.69 114 ALA A N 1
ATOM 874 C CA . ALA A 1 114 ? 42.146 14.317 -18.962 1.00 79.69 114 ALA A CA 1
ATOM 875 C C . ALA A 1 114 ? 42.446 15.366 -17.876 1.00 79.69 114 ALA A C 1
ATOM 877 O O . ALA A 1 114 ? 43.511 15.981 -17.892 1.00 79.69 114 ALA A O 1
ATOM 878 N N . LEU A 1 115 ? 41.582 15.481 -16.862 1.00 78.94 115 LEU A N 1
ATOM 879 C CA . LEU A 1 115 ? 41.775 16.409 -15.739 1.00 78.94 115 LEU A CA 1
ATOM 880 C C . LEU A 1 115 ? 43.059 16.137 -14.940 1.00 78.94 115 LEU A C 1
ATOM 882 O O . LEU A 1 115 ? 43.703 17.071 -14.470 1.00 78.94 115 LEU A O 1
ATOM 886 N N . LEU A 1 116 ? 43.448 14.868 -14.787 1.00 75.50 116 LEU A N 1
ATOM 887 C CA . LEU A 1 116 ? 44.691 14.496 -14.104 1.00 75.50 116 LEU A CA 1
ATOM 888 C C . LEU A 1 116 ? 45.955 14.846 -14.904 1.00 75.50 116 LEU A C 1
ATOM 890 O O . LEU A 1 116 ? 46.998 15.059 -14.292 1.00 75.50 116 LEU A O 1
ATOM 894 N N . LYS A 1 117 ? 45.878 14.907 -16.240 1.00 73.00 117 LYS A N 1
ATOM 895 C CA . LYS A 1 117 ? 47.002 15.313 -17.103 1.00 73.00 117 LYS A CA 1
ATOM 896 C C . LYS A 1 117 ? 47.176 16.827 -17.164 1.00 73.00 117 LYS A C 1
ATOM 898 O O . LYS A 1 117 ? 48.305 17.290 -17.233 1.00 73.00 117 LYS A O 1
ATOM 903 N N . ASP A 1 118 ? 46.085 17.583 -17.100 1.00 66.00 118 ASP A N 1
ATOM 904 C CA . ASP A 1 118 ? 46.138 19.051 -17.086 1.00 66.00 118 ASP A CA 1
ATOM 905 C C . ASP A 1 118 ? 46.559 19.621 -15.714 1.00 66.00 118 ASP A C 1
ATOM 907 O O . ASP A 1 118 ? 46.894 20.799 -15.600 1.00 66.00 118 ASP A O 1
ATOM 911 N N . ALA A 1 119 ? 46.547 18.792 -14.663 1.00 55.34 119 ALA A N 1
ATOM 912 C CA . ALA A 1 119 ? 46.956 19.151 -13.304 1.00 55.34 119 ALA A CA 1
ATOM 913 C C . ALA A 1 119 ? 48.436 18.838 -12.974 1.00 55.34 119 ALA A C 1
ATOM 915 O O . ALA A 1 119 ? 48.852 19.078 -11.836 1.00 55.34 119 ALA A O 1
ATOM 916 N N . SER A 1 120 ? 49.215 18.305 -13.928 1.00 50.59 120 SER A N 1
ATOM 917 C CA . SER A 1 120 ? 50.668 18.060 -13.823 1.00 50.59 120 SER A CA 1
ATOM 918 C C . SER A 1 120 ? 51.473 19.046 -14.657 1.00 50.59 120 SER A C 1
ATOM 920 O O . SER A 1 120 ? 52.494 19.551 -14.141 1.00 50.59 120 SER A O 1
#

pLDDT: mean 70.11, std 13.49, range [46.34, 94.5]

Secondary structure (DSSP, 8-state):
----S---TTTTTS--TTTSS-TT-SPPHHHHHHHHHHHHHHHHHH-SSSS---HHHHHHHHHHHHHHTT-HHHHHHHHHHH-TTT-----B-TTS-B----SHHHHHHHHHHHHHHHT-

Foldseek 3Di:
DDDDPDDCPCVVVDQDQCNPPRVVHDPDCVVVVVLVVVLQVQQVVVDPDPPRDPSVNSVVVVLVVCVVVPNPVSVVVCCCVVPVVVVPPQPADPVRHRDPPDDPVVVVVVVVVVVVVVVD